Protein AF-A0A381EJ74-F1 (afdb_monomer_lite)

Secondary structure (DSSP, 8-state):
------------------------------SSPPP--------------HHHHHHHHHHHHHTT--HHHHHHHHHH--

Radius of gyration: 19.66 Å; chains: 1; bounding box: 35×32×63 Å

Foldseek 3Di:
DDDDDDPPDPDPPPPPCPPPPPDDPPDDPDPDDDDPDPPPDDDDDDDDDPVVVVVLCVVCVVVVHDSVVSVCCVPPVD

pLDDT: mean 73.16, std 18.45, range [39.22, 96.5]

Structure (mmCIF, N/CA/C/O backbone):
data_AF-A0A381EJ74-F1
#
_entry.id   AF-A0A381EJ74-F1
#
loop_
_atom_site.group_PDB
_atom_site.id
_atom_site.type_symbol
_atom_site.label_atom_id
_atom_site.label_alt_id
_atom_site.label_comp_id
_atom_site.label_asym_id
_atom_site.label_entity_id
_atom_site.label_seq_id
_atom_site.pdbx_PDB_ins_code
_atom_site.Cartn_x
_atom_site.Cartn_y
_atom_site.Cartn_z
_atom_site.occupancy
_atom_site.B_iso_or_equiv
_atom_site.auth_seq_id
_atom_site.auth_comp_id
_atom_site.auth_asym_id
_atom_site.auth_atom_id
_atom_site.pdbx_PDB_model_num
ATOM 1 N N . MET A 1 1 ? -8.193 -26.395 31.692 1.00 39.22 1 MET A N 1
ATOM 2 C CA . MET A 1 1 ? -8.832 -26.378 30.358 1.00 39.22 1 MET A CA 1
ATOM 3 C C . MET A 1 1 ? -8.039 -25.431 29.463 1.00 39.22 1 MET A C 1
ATOM 5 O O . MET A 1 1 ? -8.323 -24.242 29.435 1.00 3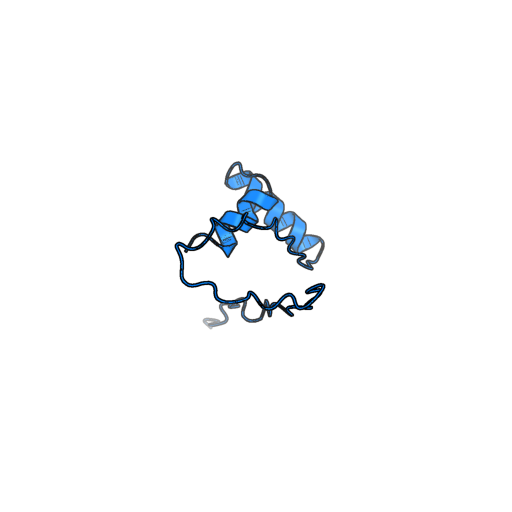9.22 1 MET A O 1
ATOM 9 N N . SER A 1 2 ? -6.966 -25.915 28.834 1.00 46.44 2 SER A N 1
ATOM 10 C CA . SER A 1 2 ? -6.102 -25.122 27.949 1.00 46.44 2 SER A CA 1
ATOM 11 C C . SER A 1 2 ? -6.656 -25.159 26.526 1.00 46.44 2 SER A C 1
ATOM 13 O O . SER A 1 2 ? -6.663 -26.205 25.880 1.00 46.44 2 SER A O 1
ATOM 15 N N . VAL A 1 3 ? -7.146 -24.021 26.035 1.00 49.81 3 VAL A N 1
ATOM 16 C CA . VAL A 1 3 ? -7.645 -23.910 24.661 1.00 49.81 3 VAL A CA 1
ATOM 17 C C . VAL A 1 3 ? -6.450 -23.701 23.733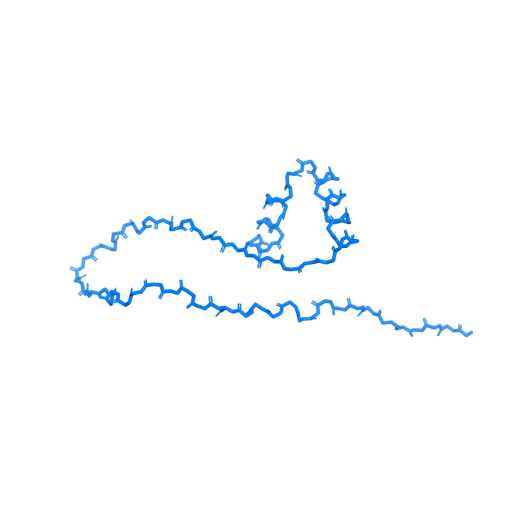 1.00 49.81 3 VAL A C 1
ATOM 19 O O . VAL A 1 3 ? -5.919 -22.602 23.596 1.00 49.81 3 VAL A O 1
ATOM 22 N N . LE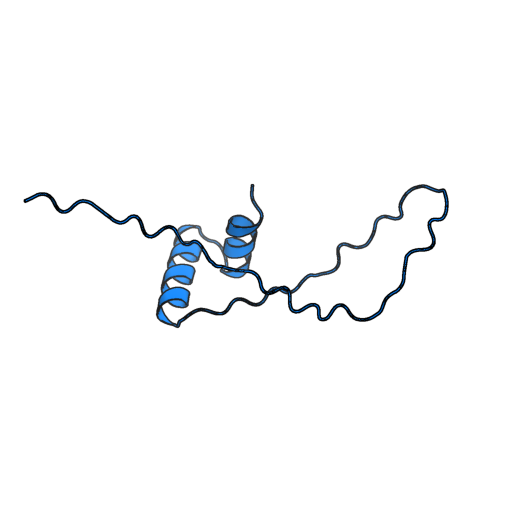U A 1 4 ? -5.990 -24.800 23.139 1.00 52.69 4 LEU A N 1
ATOM 23 C CA . LEU A 1 4 ? -5.120 -24.789 21.970 1.00 52.69 4 LEU A CA 1
ATOM 24 C C . LEU A 1 4 ? -5.902 -24.324 20.728 1.00 52.69 4 LEU A C 1
ATOM 26 O O . LEU A 1 4 ? -7.048 -24.719 20.533 1.00 52.69 4 LEU A O 1
ATOM 30 N N . ASN A 1 5 ? -5.176 -23.649 19.828 1.00 49.91 5 ASN A N 1
ATOM 31 C CA . ASN A 1 5 ? -5.451 -23.470 18.390 1.00 49.91 5 ASN A CA 1
ATOM 32 C C . ASN A 1 5 ? -6.462 -22.358 18.041 1.00 49.91 5 ASN A C 1
ATOM 34 O O . ASN A 1 5 ? -7.543 -22.283 18.595 1.00 49.91 5 ASN A O 1
ATOM 38 N N . LYS A 1 6 ? -6.193 -21.443 17.106 1.00 47.97 6 LYS A N 1
ATOM 39 C CA . LYS A 1 6 ? -5.553 -21.587 15.789 1.00 47.97 6 LYS A CA 1
ATOM 40 C C . LYS A 1 6 ? -4.734 -20.330 15.477 1.00 47.97 6 LYS A C 1
ATOM 42 O O . LYS A 1 6 ? -5.240 -19.216 15.548 1.00 47.97 6 LYS A O 1
ATOM 47 N N . LYS A 1 7 ? -3.478 -20.505 15.058 1.00 54.81 7 LYS A N 1
ATOM 48 C CA . LYS A 1 7 ? -2.759 -19.462 14.317 1.00 54.81 7 LYS A CA 1
ATOM 49 C C . LYS A 1 7 ? -3.460 -19.341 12.966 1.00 54.81 7 LYS A C 1
ATOM 51 O O . LYS A 1 7 ? -3.322 -20.238 12.137 1.00 54.81 7 LYS A O 1
ATOM 56 N N . ASN A 1 8 ? -4.236 -18.279 12.771 1.00 56.62 8 ASN A N 1
ATOM 57 C CA . ASN A 1 8 ? -4.838 -17.950 11.483 1.00 56.62 8 ASN A CA 1
ATOM 58 C C . ASN A 1 8 ? -3.704 -17.577 10.525 1.00 56.62 8 ASN A C 1
ATOM 60 O O . ASN A 1 8 ? -3.293 -16.423 10.426 1.00 56.62 8 ASN A O 1
ATOM 64 N N . SER A 1 9 ? -3.120 -18.585 9.877 1.00 54.44 9 SER A N 1
ATOM 65 C CA . SER A 1 9 ? -2.265 -18.360 8.725 1.00 54.44 9 SER A CA 1
ATOM 66 C C . SER A 1 9 ? -3.142 -17.710 7.665 1.00 54.44 9 SER A C 1
ATOM 68 O O . SER A 1 9 ? -4.074 -18.359 7.193 1.00 54.44 9 SER A O 1
ATOM 70 N N . LEU A 1 10 ? -2.848 -16.455 7.324 1.00 54.69 10 LEU A N 1
ATOM 71 C CA . LEU A 1 10 ? -3.321 -15.773 6.119 1.00 54.69 10 LEU A CA 1
ATOM 72 C C . LEU A 1 10 ? -2.817 -16.552 4.898 1.00 54.69 10 LEU A C 1
ATOM 74 O O . LEU A 1 10 ? -1.829 -16.198 4.260 1.00 54.69 10 LEU A O 1
ATOM 78 N N . LYS A 1 11 ? -3.442 -17.695 4.649 1.00 60.25 11 LYS A N 1
ATOM 79 C CA . LYS A 1 11 ? -3.440 -18.360 3.361 1.00 60.25 11 LYS A CA 1
ATOM 80 C C . LYS A 1 11 ? -4.594 -17.721 2.601 1.00 60.25 11 LYS A C 1
ATOM 82 O O . LYS A 1 11 ? -5.605 -17.384 3.202 1.00 60.25 11 LYS A O 1
ATOM 87 N N . ASP A 1 12 ? -4.402 -17.533 1.308 1.00 52.12 12 ASP A N 1
ATOM 88 C CA . ASP A 1 12 ? -5.459 -17.150 0.371 1.00 52.12 12 ASP A CA 1
ATOM 89 C C . ASP A 1 12 ? -5.636 -15.645 0.117 1.00 52.12 12 ASP A C 1
ATOM 91 O O . ASP A 1 12 ? -6.686 -15.211 -0.349 1.00 52.12 12 ASP A O 1
ATOM 95 N N . ILE A 1 13 ? -4.553 -14.857 0.205 1.00 56.84 13 ILE A N 1
ATOM 96 C CA . ILE A 1 13 ? -4.413 -13.747 -0.758 1.00 56.84 13 ILE A CA 1
ATOM 97 C C . ILE A 1 13 ? -4.040 -14.385 -2.101 1.00 56.84 13 ILE A C 1
ATOM 99 O O . ILE A 1 13 ? -2.879 -14.419 -2.513 1.00 56.84 13 ILE A O 1
ATOM 103 N N . SER A 1 14 ? -5.033 -14.999 -2.744 1.00 57.72 14 SER A N 1
ATOM 104 C CA . SER A 1 14 ? -4.893 -15.490 -4.108 1.00 57.72 14 SER A CA 1
ATOM 105 C C . SER A 1 14 ? -4.897 -14.276 -5.031 1.00 57.72 14 SER A C 1
ATOM 107 O O . SER A 1 14 ? -5.875 -13.538 -5.125 1.00 57.72 14 SER A O 1
ATOM 109 N N . ILE A 1 15 ? -3.753 -14.018 -5.661 1.00 57.38 15 ILE A N 1
ATOM 110 C CA . ILE A 1 15 ? -3.641 -12.994 -6.695 1.00 57.38 15 ILE A CA 1
ATOM 111 C C . ILE A 1 15 ? -4.376 -13.554 -7.911 1.00 57.38 15 ILE A C 1
ATOM 113 O O . ILE A 1 15 ? -3.798 -14.321 -8.684 1.00 57.38 15 ILE A O 1
ATOM 117 N N . GLN A 1 16 ? -5.650 -13.199 -8.074 1.00 54.44 16 GLN A N 1
ATOM 118 C CA . GLN A 1 16 ? -6.295 -13.310 -9.375 1.00 54.44 16 GLN A CA 1
ATOM 119 C C . GLN A 1 16 ? -5.585 -12.304 -10.281 1.00 54.44 16 GLN A C 1
ATOM 121 O O . GLN A 1 16 ? -5.744 -11.091 -10.167 1.00 54.44 16 GLN A O 1
ATOM 126 N N . LYS A 1 17 ? -4.660 -12.822 -11.096 1.00 55.81 17 LYS A N 1
ATOM 127 C CA . LYS A 1 17 ? -4.016 -12.065 -12.164 1.00 55.81 17 LYS A CA 1
ATOM 128 C C . LYS A 1 17 ? -5.061 -11.878 -13.254 1.00 55.81 17 LYS A C 1
ATOM 130 O O . LYS A 1 17 ? -5.062 -12.620 -14.234 1.00 55.81 17 LYS A O 1
ATOM 135 N N . ASP A 1 18 ? -5.944 -10.909 -13.068 1.00 46.22 18 ASP A N 1
ATOM 136 C CA . ASP A 1 18 ? -6.776 -10.424 -14.156 1.00 46.22 18 ASP A CA 1
ATOM 137 C C . ASP A 1 18 ? -5.837 -9.737 -15.143 1.00 46.22 18 ASP A C 1
ATOM 139 O O . ASP A 1 18 ? -5.383 -8.602 -14.977 1.00 46.22 18 ASP A O 1
ATOM 143 N N . ASN A 1 19 ? -5.426 -10.535 -16.124 1.00 52.56 19 ASN A N 1
ATOM 144 C CA . ASN A 1 19 ? -4.511 -10.177 -17.185 1.00 52.56 19 ASN A CA 1
ATOM 145 C C . ASN A 1 19 ? -5.188 -9.152 -18.099 1.00 52.56 19 ASN A C 1
ATOM 147 O O . ASN A 1 19 ? -5.627 -9.487 -19.193 1.00 52.56 19 ASN A O 1
ATOM 151 N N . LEU A 1 20 ? -5.195 -7.879 -17.713 1.00 49.88 20 LEU A N 1
ATOM 152 C CA . LEU A 1 20 ? -5.254 -6.787 -18.686 1.00 49.88 20 LEU A CA 1
ATOM 153 C C . LEU A 1 20 ? -3.848 -6.592 -19.272 1.00 49.88 20 LEU A C 1
ATOM 155 O O . LEU A 1 20 ? -3.192 -5.567 -19.095 1.00 49.88 20 LEU A O 1
ATOM 159 N N . CYS A 1 21 ? -3.349 -7.643 -19.929 1.00 42.94 21 CYS A N 1
ATOM 160 C CA . CYS A 1 21 ? -2.142 -7.604 -20.740 1.00 42.94 21 CYS A CA 1
ATOM 161 C C . CYS A 1 21 ? -2.574 -7.166 -22.141 1.00 42.94 21 CYS A C 1
ATOM 163 O O . CYS A 1 21 ? -2.979 -7.986 -22.958 1.00 42.94 21 CYS A O 1
ATOM 165 N N . PHE A 1 22 ? -2.571 -5.855 -22.381 1.00 49.53 22 PHE A N 1
ATOM 166 C CA . PHE A 1 22 ? -2.778 -5.322 -23.721 1.00 49.53 22 PHE A CA 1
ATOM 167 C C . PHE A 1 22 ? -1.643 -5.787 -24.647 1.00 49.53 22 PHE A C 1
ATOM 169 O O . PHE A 1 22 ? -0.477 -5.460 -24.416 1.00 49.53 22 PHE A O 1
ATOM 176 N N . GLU A 1 23 ? -2.069 -6.512 -25.682 1.00 45.66 23 GLU A N 1
ATOM 177 C CA . GLU A 1 23 ? -1.426 -6.822 -26.961 1.00 45.66 23 GLU A CA 1
ATOM 178 C C . GLU A 1 23 ? -0.118 -7.636 -26.941 1.00 45.66 23 GLU A C 1
ATOM 180 O O . GLU A 1 23 ? 0.968 -7.185 -26.559 1.00 45.66 23 GLU A O 1
ATOM 185 N N . ASP A 1 24 ? -0.255 -8.850 -27.479 1.00 53.09 24 ASP A N 1
ATOM 186 C CA . ASP A 1 24 ? 0.800 -9.729 -27.963 1.00 53.09 24 ASP A CA 1
ATOM 187 C C . ASP A 1 24 ? 1.722 -9.008 -28.958 1.00 53.09 24 ASP A C 1
ATOM 189 O O . ASP A 1 24 ? 1.499 -8.969 -30.166 1.00 53.09 24 ASP A O 1
ATOM 193 N N . LEU A 1 25 ? 2.852 -8.514 -28.466 1.00 53.41 25 LEU A N 1
ATOM 194 C CA . LEU A 1 25 ? 4.035 -8.300 -29.294 1.00 53.41 25 LEU A CA 1
ATOM 195 C C . LEU A 1 25 ? 5.079 -9.326 -28.880 1.00 53.41 25 LEU A C 1
ATOM 197 O O . LEU A 1 25 ? 5.995 -9.041 -28.104 1.00 53.41 25 LEU A O 1
ATOM 201 N N . SER A 1 26 ? 4.917 -10.548 -29.390 1.00 54.28 26 SER A N 1
ATOM 202 C CA . SER A 1 26 ? 5.939 -11.587 -29.271 1.00 54.28 26 SER A CA 1
ATOM 203 C C . SER A 1 26 ? 7.305 -11.005 -29.687 1.00 54.28 26 SER A C 1
ATOM 205 O O . SER A 1 26 ? 7.453 -10.460 -30.788 1.00 54.28 26 SER A O 1
ATOM 207 N N . PRO A 1 27 ? 8.330 -11.030 -28.815 1.00 56.41 27 PRO A N 1
ATOM 208 C CA . PRO A 1 27 ? 9.593 -10.403 -29.148 1.00 56.41 27 PRO A CA 1
ATOM 209 C C . PRO A 1 27 ? 10.299 -11.285 -30.178 1.00 56.41 27 PRO A C 1
ATOM 211 O O . PRO A 1 27 ? 10.667 -12.425 -29.886 1.00 56.41 27 PRO A O 1
ATOM 214 N N . LYS A 1 28 ? 10.535 -10.762 -31.388 1.00 64.31 28 LYS A N 1
ATOM 215 C CA . LYS A 1 28 ? 11.465 -11.395 -32.334 1.00 64.31 28 LYS A CA 1
ATOM 216 C C . LYS A 1 28 ? 12.812 -11.558 -31.622 1.00 64.31 28 LYS A C 1
ATOM 218 O O . LYS A 1 28 ? 13.454 -10.567 -31.275 1.00 64.31 28 LYS A O 1
ATOM 223 N N . ARG A 1 29 ? 13.232 -12.807 -31.375 1.00 58.28 29 ARG A N 1
ATOM 224 C CA . ARG A 1 29 ? 14.532 -13.142 -30.768 1.00 58.28 29 ARG A CA 1
ATOM 225 C C . ARG A 1 29 ? 15.649 -12.769 -31.743 1.00 58.28 29 ARG A C 1
ATOM 227 O O . ARG A 1 29 ? 16.144 -13.609 -32.486 1.00 58.28 29 ARG A O 1
ATOM 234 N N . THR A 1 30 ? 16.061 -11.509 -31.751 1.00 63.12 30 THR A N 1
ATOM 235 C CA . THR A 1 30 ? 17.299 -11.103 -32.418 1.00 63.12 30 THR A CA 1
ATOM 236 C C . THR A 1 30 ? 18.478 -11.586 -31.580 1.00 63.12 30 THR A C 1
ATOM 238 O O . THR A 1 30 ? 18.564 -11.263 -30.394 1.00 63.12 30 THR A O 1
ATOM 241 N N . ARG A 1 31 ? 19.384 -12.370 -32.177 1.00 65.00 31 ARG A N 1
ATOM 242 C CA . ARG A 1 31 ? 20.659 -12.737 -31.547 1.00 65.00 31 ARG A CA 1
ATOM 243 C C . ARG A 1 31 ? 21.475 -11.459 -31.325 1.00 65.00 31 ARG A C 1
ATOM 245 O O . ARG A 1 31 ? 21.884 -10.811 -32.279 1.00 65.00 31 ARG A O 1
ATOM 252 N N . GLY A 1 32 ? 21.648 -11.084 -30.062 1.00 73.62 32 GLY A N 1
ATOM 253 C CA . GLY A 1 32 ? 22.324 -9.863 -29.629 1.00 73.62 32 GLY A CA 1
ATOM 254 C C . GLY A 1 32 ? 22.040 -9.575 -28.153 1.00 73.62 32 GLY A C 1
ATOM 255 O O . GLY A 1 32 ? 21.117 -10.146 -27.571 1.00 73.62 32 GLY A O 1
ATOM 256 N N . ARG A 1 33 ? 22.859 -8.713 -27.536 1.00 71.62 33 ARG A N 1
ATOM 257 C CA . ARG A 1 33 ? 22.764 -8.329 -26.116 1.00 71.62 33 ARG A CA 1
ATOM 258 C C . ARG A 1 33 ? 21.322 -7.910 -25.772 1.00 71.62 33 ARG A C 1
ATOM 260 O O . ARG A 1 33 ? 20.781 -7.059 -26.481 1.00 71.62 33 ARG A O 1
ATOM 267 N N . PRO A 1 34 ? 20.697 -8.455 -24.708 1.00 67.75 34 PRO A N 1
ATOM 268 C CA . PRO A 1 34 ? 19.339 -8.070 -24.345 1.00 67.75 34 PRO A CA 1
ATOM 269 C C . PRO A 1 34 ? 19.293 -6.560 -24.100 1.00 67.75 34 PRO A C 1
ATOM 271 O O . PRO A 1 34 ? 20.079 -6.025 -23.310 1.00 67.75 34 PRO A O 1
ATOM 274 N N . LYS A 1 35 ? 18.396 -5.857 -24.804 1.00 67.56 35 LYS A N 1
ATOM 275 C CA . LYS A 1 35 ? 18.122 -4.445 -24.516 1.00 67.56 35 LYS A CA 1
ATOM 276 C C . LYS A 1 35 ? 17.671 -4.352 -23.060 1.00 67.56 35 LYS A C 1
ATOM 278 O O . LYS A 1 35 ? 16.850 -5.160 -22.631 1.00 67.56 35 LYS A O 1
ATOM 283 N N . LYS A 1 36 ? 18.193 -3.370 -22.311 1.00 65.44 36 LYS A N 1
ATOM 284 C CA . LYS A 1 36 ? 17.645 -2.997 -21.000 1.00 65.44 36 LYS A CA 1
ATOM 285 C C . LYS A 1 36 ? 16.170 -2.665 -21.216 1.00 65.44 36 LYS A C 1
ATOM 287 O O . LYS A 1 36 ? 15.841 -1.598 -21.722 1.00 65.44 36 LYS A O 1
ATOM 292 N N . THR A 1 37 ? 15.290 -3.610 -20.918 1.00 65.25 37 THR A N 1
ATOM 293 C CA . THR A 1 37 ? 13.852 -3.386 -20.953 1.00 65.25 37 THR A CA 1
ATOM 294 C C . THR A 1 37 ? 13.545 -2.387 -19.851 1.00 65.25 37 THR A C 1
ATOM 296 O O . THR A 1 37 ? 13.866 -2.649 -18.689 1.00 65.25 37 THR A O 1
ATOM 299 N N . ASN A 1 38 ? 12.967 -1.238 -20.207 1.00 64.94 38 ASN A N 1
ATOM 300 C CA . ASN A 1 38 ? 12.431 -0.303 -19.225 1.00 64.94 38 ASN A CA 1
ATOM 301 C C . ASN A 1 38 ? 11.543 -1.098 -18.264 1.00 64.94 38 ASN A C 1
ATOM 303 O O . ASN A 1 38 ? 10.630 -1.798 -18.711 1.00 64.94 38 ASN A O 1
ATOM 307 N N . LYS A 1 39 ? 11.849 -1.050 -16.962 1.00 67.94 39 LYS A N 1
ATOM 308 C CA . LYS A 1 39 ? 10.975 -1.627 -15.939 1.00 67.94 39 LYS A CA 1
ATOM 309 C C . LYS A 1 39 ? 9.629 -0.924 -16.100 1.00 67.94 39 LYS A C 1
ATOM 311 O O . LYS A 1 39 ? 9.540 0.272 -15.842 1.00 67.94 39 LYS A O 1
ATOM 316 N N . LYS A 1 40 ? 8.623 -1.628 -16.624 1.00 71.62 40 LYS A N 1
ATOM 317 C CA . LYS A 1 40 ? 7.275 -1.072 -16.745 1.00 71.62 40 LYS A CA 1
ATOM 318 C C . LYS A 1 40 ? 6.790 -0.764 -15.329 1.00 71.62 40 LYS A C 1
ATOM 320 O O . LYS A 1 40 ? 6.976 -1.583 -14.430 1.00 71.62 40 LYS A O 1
ATOM 325 N N . ASN A 1 41 ? 6.204 0.413 -15.130 1.00 78.94 41 ASN A N 1
ATOM 326 C CA . ASN A 1 41 ? 5.502 0.707 -13.888 1.00 78.94 41 ASN A CA 1
ATOM 327 C C . ASN A 1 41 ? 4.312 -0.256 -13.807 1.00 78.94 41 ASN A C 1
ATOM 329 O O . ASN A 1 41 ? 3.426 -0.204 -14.657 1.00 78.94 41 ASN A O 1
ATOM 333 N N . CYS A 1 42 ? 4.332 -1.169 -12.837 1.00 81.62 42 CYS A N 1
ATOM 334 C CA . CYS A 1 42 ? 3.223 -2.083 -12.584 1.00 81.62 42 CYS A CA 1
ATOM 335 C C . CYS A 1 42 ? 2.342 -1.503 -11.478 1.00 81.62 42 CYS A C 1
ATOM 337 O O . CYS A 1 42 ? 2.840 -1.167 -10.401 1.00 81.62 42 CYS A O 1
ATOM 339 N N . THR A 1 43 ? 1.041 -1.430 -11.737 1.00 87.88 43 THR A N 1
ATOM 340 C CA . THR A 1 43 ? 0.034 -1.072 -10.737 1.00 87.88 43 THR A CA 1
ATOM 341 C C . THR A 1 43 ? -0.560 -2.353 -10.162 1.00 87.88 43 THR A C 1
ATOM 343 O O . THR A 1 43 ? -0.898 -3.261 -10.916 1.00 87.88 43 THR A O 1
ATOM 346 N N . TYR A 1 44 ? -0.680 -2.427 -8.836 1.00 85.81 44 TYR A N 1
ATOM 347 C CA . TYR A 1 44 ? -1.309 -3.545 -8.134 1.00 85.81 44 TYR A CA 1
ATOM 348 C C . TYR A 1 44 ? -2.475 -3.017 -7.306 1.00 85.81 44 TYR A C 1
ATOM 350 O O . TYR A 1 44 ? -2.316 -2.051 -6.560 1.00 85.81 44 TYR A O 1
ATOM 358 N N . THR A 1 45 ? -3.631 -3.654 -7.441 1.00 90.69 45 THR A N 1
ATOM 359 C CA . THR A 1 45 ? -4.845 -3.342 -6.684 1.00 90.69 45 THR A CA 1
ATOM 360 C C . THR A 1 45 ? -5.093 -4.431 -5.653 1.00 90.69 45 THR A C 1
ATOM 362 O O . THR A 1 45 ? -5.077 -5.616 -5.983 1.00 90.69 45 THR A O 1
ATOM 365 N N . PHE A 1 46 ? -5.337 -4.028 -4.408 1.00 88.19 46 PHE A N 1
ATOM 366 C CA . PHE A 1 46 ? -5.680 -4.930 -3.315 1.00 88.19 46 PHE A CA 1
ATOM 367 C C . PHE A 1 46 ? -7.006 -4.493 -2.714 1.00 88.19 46 PHE A C 1
ATOM 369 O O . PHE A 1 46 ? -7.202 -3.312 -2.424 1.00 88.19 46 PHE A O 1
ATOM 376 N N . TYR A 1 47 ? -7.902 -5.452 -2.522 1.00 92.31 47 TYR A N 1
ATOM 377 C CA . TYR A 1 47 ? -9.158 -5.226 -1.827 1.00 92.31 47 TYR A CA 1
ATOM 378 C C . TYR A 1 47 ? -8.952 -5.506 -0.342 1.00 92.31 47 TYR A C 1
ATOM 380 O O . TYR A 1 47 ? -8.347 -6.511 0.023 1.00 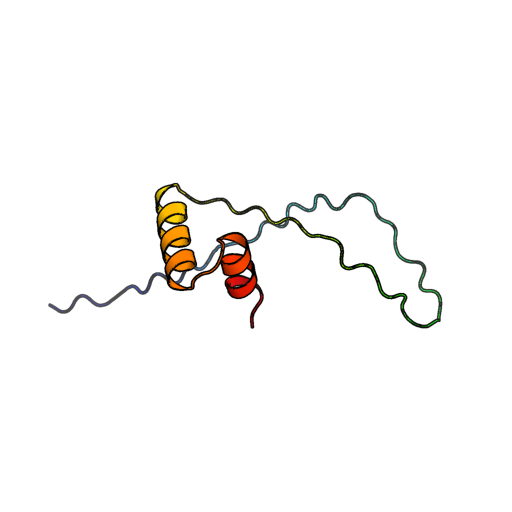92.31 47 TYR A O 1
ATOM 388 N N . CYS A 1 48 ? -9.429 -4.598 0.500 1.00 91.88 48 CYS A N 1
ATOM 389 C CA . CYS A 1 48 ? -9.395 -4.738 1.948 1.00 91.88 48 CYS A CA 1
ATOM 390 C C . CYS A 1 48 ? -10.643 -4.105 2.560 1.00 91.88 48 CYS A C 1
ATOM 392 O O . CYS A 1 48 ? -11.293 -3.248 1.947 1.00 91.88 48 CYS A O 1
ATOM 394 N N . THR A 1 49 ? -10.989 -4.545 3.764 1.00 96.50 49 THR A N 1
ATOM 395 C CA . THR A 1 49 ? -12.036 -3.908 4.568 1.00 96.50 49 THR A CA 1
ATOM 396 C C . THR A 1 49 ? -11.517 -2.615 5.208 1.00 96.50 49 THR A C 1
ATOM 398 O O . THR A 1 49 ? -10.312 -2.359 5.255 1.00 96.50 49 THR A O 1
ATOM 401 N N . LYS A 1 50 ? -12.424 -1.767 5.715 1.00 95.25 50 LYS A N 1
ATOM 402 C CA . LYS A 1 50 ? -12.033 -0.502 6.366 1.00 95.25 50 LYS A CA 1
ATOM 403 C C . LYS A 1 50 ? -11.144 -0.736 7.594 1.00 95.25 50 LYS A C 1
ATOM 405 O O . LYS A 1 50 ? -10.142 -0.047 7.754 1.00 95.25 50 LYS A O 1
ATOM 410 N N . GLU A 1 51 ? -11.471 -1.744 8.398 1.00 96.00 51 GLU A N 1
ATOM 411 C CA . GLU A 1 51 ? -10.705 -2.113 9.595 1.00 96.00 51 GLU A CA 1
ATOM 412 C C . GLU A 1 51 ? -9.282 -2.566 9.233 1.00 96.00 51 GLU A C 1
ATOM 414 O O . GLU A 1 51 ? -8.297 -2.141 9.837 1.00 96.00 51 GLU A O 1
ATOM 419 N N . GLU A 1 52 ? -9.142 -3.378 8.184 1.00 93.88 52 GLU A N 1
ATOM 420 C CA . GLU A 1 52 ? -7.835 -3.819 7.693 1.00 93.88 52 GLU A CA 1
ATOM 421 C C . GLU A 1 52 ? -6.979 -2.643 7.219 1.00 93.88 52 GLU A C 1
ATOM 423 O O . GLU A 1 52 ? -5.792 -2.575 7.551 1.00 93.88 52 GLU A O 1
ATOM 428 N N . LEU A 1 53 ? -7.577 -1.690 6.500 1.00 93.62 53 LEU A N 1
ATOM 429 C CA . LEU A 1 53 ? -6.895 -0.488 6.022 1.00 93.62 53 LEU A CA 1
ATOM 430 C C . LEU A 1 53 ? -6.343 0.336 7.197 1.00 93.62 53 LEU A C 1
ATOM 432 O O . LEU A 1 53 ? -5.176 0.736 7.179 1.00 93.62 53 LEU A O 1
ATOM 436 N N . GLU A 1 54 ? -7.134 0.536 8.252 1.00 95.25 54 GLU A N 1
ATOM 437 C CA . GLU A 1 54 ? -6.695 1.245 9.460 1.00 95.25 54 GLU A CA 1
ATOM 438 C C . GLU A 1 54 ? -5.515 0.545 10.140 1.00 95.25 54 GLU A C 1
ATOM 440 O O . GLU A 1 54 ? -4.499 1.183 10.437 1.00 95.25 54 GLU A O 1
ATOM 445 N N . THR A 1 55 ? -5.584 -0.778 10.313 1.00 94.50 55 THR A N 1
ATOM 446 C CA . THR A 1 55 ? -4.476 -1.534 10.922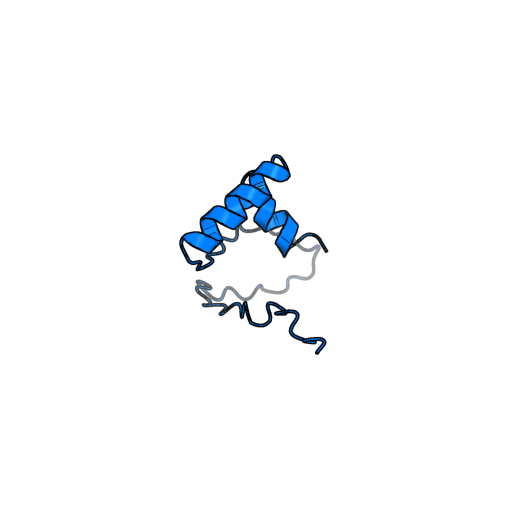 1.00 94.50 55 THR A CA 1
ATOM 447 C C . THR A 1 55 ? -3.199 -1.494 10.080 1.00 94.50 55 THR A C 1
ATOM 449 O O . THR A 1 55 ? -2.095 -1.452 10.629 1.00 94.50 55 THR A O 1
ATOM 452 N N . LEU A 1 56 ? -3.317 -1.493 8.750 1.00 92.75 56 LEU A N 1
ATOM 453 C CA . LEU A 1 56 ? -2.180 -1.380 7.837 1.00 92.75 56 LEU A CA 1
ATOM 454 C C . LEU A 1 56 ? -1.542 0.007 7.903 1.00 92.75 56 LEU A C 1
ATOM 456 O O . LEU A 1 56 ? -0.316 0.106 7.950 1.00 92.75 56 LEU A O 1
ATOM 460 N N . ASN A 1 57 ? -2.355 1.060 7.981 1.00 93.69 57 ASN A N 1
ATOM 461 C CA . ASN A 1 57 ? -1.871 2.425 8.175 1.00 93.69 57 ASN A CA 1
ATOM 462 C C . ASN A 1 57 ? -1.105 2.578 9.490 1.00 93.69 57 ASN A C 1
ATOM 464 O O . ASN A 1 57 ? -0.055 3.218 9.510 1.00 93.69 57 ASN A O 1
ATOM 468 N N . LEU A 1 58 ? -1.588 1.977 10.580 1.00 95.25 58 LEU A N 1
ATOM 469 C CA . LEU A 1 58 ? -0.871 1.990 11.859 1.00 95.25 58 LEU A CA 1
ATOM 470 C C . LEU A 1 58 ? 0.488 1.292 11.745 1.00 95.25 58 LEU A C 1
ATOM 472 O O . LEU A 1 58 ? 1.506 1.869 12.118 1.00 95.25 58 LEU A O 1
ATOM 476 N N . LYS A 1 59 ? 0.534 0.104 11.134 1.00 94.12 59 LYS A N 1
ATOM 477 C CA . LYS A 1 59 ? 1.788 -0.642 10.920 1.00 94.12 59 LYS A CA 1
ATOM 478 C C . LYS A 1 59 ? 2.781 0.093 10.021 1.00 94.12 59 LYS A C 1
ATOM 480 O O . LYS A 1 59 ? 3.986 -0.025 10.230 1.00 94.12 59 LYS A O 1
ATOM 485 N N . ALA A 1 60 ? 2.298 0.821 9.016 1.00 94.44 60 ALA A N 1
ATOM 486 C CA . ALA A 1 60 ? 3.143 1.647 8.159 1.00 94.44 60 ALA A CA 1
ATOM 487 C C . ALA A 1 60 ? 3.741 2.824 8.953 1.00 94.44 60 ALA A C 1
ATOM 489 O O . ALA A 1 60 ? 4.958 3.023 8.933 1.00 94.44 60 ALA A O 1
ATOM 490 N N . LYS A 1 61 ? 2.915 3.514 9.754 1.00 94.75 61 LYS A N 1
ATOM 491 C CA . LYS A 1 61 ? 3.344 4.609 10.642 1.00 94.75 61 LYS A CA 1
ATOM 492 C C . LYS A 1 61 ? 4.363 4.166 11.688 1.00 94.75 61 LYS A C 1
ATOM 494 O O . LYS A 1 61 ? 5.360 4.849 11.872 1.00 94.75 61 LYS A O 1
ATOM 499 N N . GLU A 1 62 ? 4.174 3.008 12.319 1.00 95.56 62 GLU A N 1
ATOM 500 C CA . GLU A 1 62 ? 5.149 2.431 13.262 1.00 95.56 62 GLU A CA 1
ATOM 501 C C . GLU A 1 62 ? 6.536 2.223 12.637 1.00 95.56 62 GLU A C 1
ATOM 503 O O . GLU A 1 62 ? 7.551 2.217 13.333 1.00 95.56 62 GLU A O 1
ATOM 508 N N . LYS A 1 63 ? 6.590 2.028 11.316 1.00 93.44 63 LYS A N 1
ATOM 509 C CA . LYS A 1 63 ? 7.831 1.863 10.557 1.00 93.44 63 LYS A CA 1
ATOM 510 C C . LYS A 1 63 ? 8.334 3.164 9.934 1.00 93.44 63 LYS A C 1
ATOM 512 O O . LYS A 1 63 ? 9.369 3.121 9.279 1.00 93.44 63 LYS A O 1
ATOM 517 N N . ASN A 1 64 ? 7.653 4.290 10.165 1.00 94.50 64 ASN A N 1
ATOM 518 C CA . ASN A 1 64 ? 7.907 5.579 9.516 1.00 94.50 64 ASN A CA 1
ATOM 519 C C . ASN A 1 64 ? 7.930 5.468 7.983 1.00 94.50 64 ASN A C 1
ATOM 521 O O . ASN A 1 64 ? 8.773 6.070 7.324 1.00 94.50 64 ASN A O 1
ATOM 525 N N . LEU A 1 65 ? 7.029 4.653 7.430 1.00 93.44 65 LEU A N 1
ATOM 526 C CA . LEU A 1 65 ? 6.890 4.437 5.994 1.00 93.44 65 LEU A CA 1
ATOM 527 C C . LEU A 1 65 ? 5.513 4.883 5.524 1.00 93.44 65 LEU A C 1
ATOM 529 O O . LEU A 1 65 ? 4.516 4.725 6.234 1.00 93.44 65 LEU A O 1
ATOM 533 N N . ASP A 1 66 ? 5.455 5.331 4.277 1.00 93.75 66 ASP A N 1
ATOM 534 C CA . ASP A 1 66 ? 4.188 5.490 3.582 1.00 93.75 66 ASP A CA 1
ATOM 535 C C . ASP A 1 66 ? 3.568 4.121 3.283 1.00 93.75 66 ASP A C 1
ATOM 537 O O . ASP A 1 66 ? 4.257 3.128 3.027 1.00 93.75 66 ASP A O 1
ATOM 541 N N . LEU A 1 67 ? 2.234 4.062 3.272 1.00 89.94 67 LEU A N 1
ATOM 542 C CA . LEU A 1 67 ? 1.478 2.837 3.000 1.00 89.94 67 LEU A CA 1
ATOM 543 C C . LEU A 1 67 ? 1.958 2.086 1.733 1.00 89.94 67 LEU A C 1
ATOM 545 O O . LEU A 1 67 ? 2.231 0.885 1.829 1.00 89.94 67 LEU A O 1
ATOM 549 N N . PRO A 1 68 ? 2.124 2.726 0.554 1.00 91.06 68 PRO A N 1
ATOM 550 C CA . PRO A 1 68 ? 2.640 2.039 -0.634 1.00 91.06 68 PRO A CA 1
ATOM 551 C C . PRO A 1 68 ? 4.071 1.506 -0.475 1.00 91.06 68 PRO A C 1
ATOM 553 O O . PRO A 1 68 ? 4.391 0.448 -1.022 1.00 91.06 68 PRO A O 1
ATOM 556 N N . GLU A 1 69 ? 4.943 2.197 0.258 1.00 90.25 69 GLU A N 1
ATOM 557 C CA . GLU A 1 69 ? 6.314 1.736 0.508 1.00 90.25 69 GLU A CA 1
ATOM 558 C C . 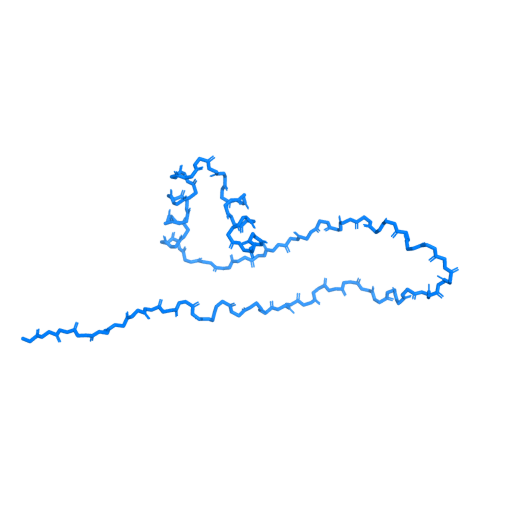GLU A 1 69 ? 6.322 0.528 1.435 1.00 90.25 69 GLU A C 1
ATOM 560 O O . GLU A 1 69 ? 6.970 -0.481 1.141 1.00 90.25 69 GLU A O 1
ATOM 565 N N . TYR A 1 70 ? 5.514 0.590 2.495 1.00 92.88 70 TYR A N 1
ATOM 566 C CA . TYR A 1 70 ? 5.282 -0.525 3.399 1.00 92.88 70 TYR A CA 1
ATOM 567 C C . TYR A 1 70 ? 4.838 -1.775 2.631 1.00 92.88 70 TYR A C 1
ATOM 569 O O . TYR A 1 70 ? 5.424 -2.844 2.809 1.00 92.88 70 TYR A O 1
ATOM 577 N N . PHE A 1 71 ? 3.875 -1.648 1.712 1.00 91.31 71 PHE A N 1
ATOM 578 C CA . PHE A 1 71 ? 3.428 -2.762 0.870 1.00 91.31 71 PHE A CA 1
ATOM 579 C C . PHE A 1 71 ? 4.522 -3.301 -0.049 1.00 91.31 71 PHE A C 1
ATOM 581 O O . PHE A 1 71 ? 4.676 -4.518 -0.162 1.00 91.31 71 PHE A O 1
ATOM 588 N N . ARG A 1 72 ? 5.304 -2.428 -0.692 1.00 89.81 72 ARG A N 1
ATOM 589 C CA . ARG A 1 72 ? 6.396 -2.860 -1.578 1.00 89.81 72 ARG A CA 1
ATOM 590 C C . ARG A 1 72 ? 7.427 -3.689 -0.827 1.00 89.81 72 ARG A C 1
ATOM 592 O O . ARG A 1 72 ? 7.808 -4.756 -1.301 1.00 89.81 72 ARG A O 1
ATOM 599 N N . ILE A 1 73 ? 7.848 -3.221 0.344 1.00 89.94 73 ILE A N 1
ATOM 600 C CA . ILE A 1 73 ? 8.818 -3.938 1.172 1.00 89.94 73 ILE A CA 1
ATOM 601 C C . ILE A 1 73 ? 8.195 -5.245 1.663 1.00 89.94 73 ILE A C 1
ATOM 603 O O . ILE A 1 73 ? 8.791 -6.302 1.506 1.00 89.94 73 ILE A O 1
ATOM 607 N N . LYS A 1 74 ? 6.966 -5.211 2.184 1.00 89.62 74 LYS A N 1
ATOM 608 C CA . LYS A 1 74 ? 6.296 -6.399 2.729 1.00 89.62 74 LYS A CA 1
ATOM 609 C C . LYS A 1 74 ? 6.096 -7.513 1.696 1.00 89.62 74 LYS A C 1
ATOM 611 O O . LYS A 1 74 ? 6.193 -8.681 2.057 1.00 89.62 74 LYS A O 1
ATOM 616 N N . LEU A 1 75 ? 5.772 -7.161 0.451 1.00 88.44 75 LEU A N 1
ATOM 617 C CA . LEU A 1 75 ? 5.428 -8.121 -0.603 1.00 88.44 75 LEU A CA 1
ATOM 618 C C . LEU A 1 75 ? 6.635 -8.593 -1.418 1.00 88.44 75 LEU A C 1
ATOM 620 O O . LEU A 1 75 ? 6.633 -9.727 -1.893 1.00 88.44 75 LEU A O 1
ATOM 624 N N . PHE A 1 76 ? 7.642 -7.735 -1.608 1.00 86.69 76 PHE A N 1
ATOM 625 C CA . PHE A 1 76 ? 8.748 -8.006 -2.532 1.00 86.69 76 PHE A CA 1
ATOM 626 C C . PHE A 1 76 ? 10.126 -8.084 -1.870 1.00 86.69 76 PHE A C 1
ATOM 628 O O . PHE A 1 76 ? 11.052 -8.573 -2.520 1.00 86.69 76 PHE A O 1
ATOM 635 N N . ALA A 1 77 ? 10.297 -7.638 -0.620 1.00 80.94 77 ALA A N 1
ATOM 636 C CA . ALA A 1 77 ? 11.534 -7.900 0.112 1.00 80.94 77 ALA A CA 1
ATOM 637 C C . ALA A 1 77 ? 11.505 -9.357 0.594 1.00 80.94 77 ALA A C 1
ATOM 639 O O . ALA A 1 77 ? 10.725 -9.715 1.477 1.00 80.94 77 ALA A O 1
ATOM 640 N N . LYS A 1 78 ? 12.308 -10.200 -0.055 1.00 56.19 78 LYS A N 1
ATOM 641 C CA . LYS A 1 78 ? 12.505 -11.611 0.277 1.00 56.19 78 LYS A CA 1
ATOM 642 C C . LYS A 1 78 ? 13.819 -11.789 1.020 1.00 56.19 78 LYS A C 1
ATOM 644 O O . LYS A 1 78 ? 14.787 -11.100 0.625 1.00 56.19 78 LYS A O 1
#

Organism: Campylobacter upsaliensis (NCBI:txid28080)

Sequence (78 aa):
MSVLNKKNSLKDISIQKDNLCFEDLSPKRTRGRPKKTNKKNCTYTFYCTKEELETLNLKAKEKNLDLPEYFRIKLFAK